Protein AF-A0A9E3DQ73-F1 (afdb_monomer_lite)

Foldseek 3Di:
DCPAPVHDDDPV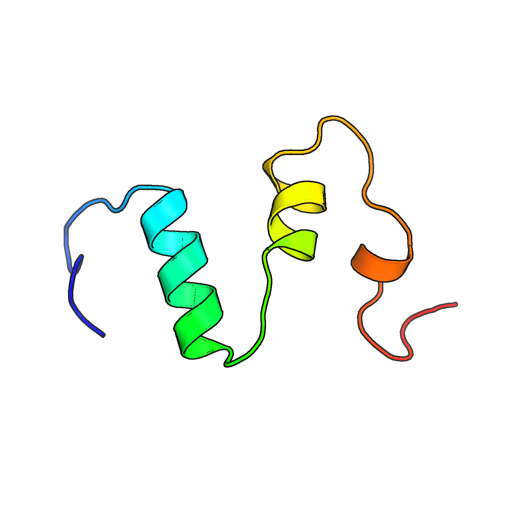RVQVVVCVVVVHNCVLLCCQPPVDPDHRDPCNVDPDPPPD

Sequence (52 aa):
PAAHHAGNASWSDFEKYVGQVAGVNLDGFFQEWFHGTTIPEDKYLFPGQLHA

pLDDT: mean 81.18, std 10.85, range [57.66, 92.19]

Radius of gyration: 13.54 Å; chains: 1; bounding box: 33×23×28 Å

Secondary structure (DSSP, 8-state):
--TTTTS---HHHHHHHHHHHHTS--HHHHIIIII-SSPPPHHHH--STT--

Structure (mmCIF, N/CA/C/O backbone):
data_AF-A0A9E3DQ73-F1
#
_entry.id   AF-A0A9E3DQ73-F1
#
loop_
_atom_site.group_PDB
_atom_site.id
_atom_site.type_symbol
_atom_site.label_atom_id
_atom_site.label_alt_id
_atom_site.label_comp_id
_atom_site.label_asym_id
_atom_site.label_entity_id
_atom_site.label_seq_id
_atom_site.pdbx_PDB_ins_code
_atom_site.Cartn_x
_atom_site.Cartn_y
_atom_site.Cartn_z
_atom_site.occupancy
_atom_site.B_iso_or_equiv
_atom_site.auth_seq_id
_atom_site.auth_comp_id
_atom_site.auth_asym_id
_atom_site.auth_atom_id
_atom_site.pdbx_PDB_model_num
ATOM 1 N N . PRO A 1 1 ? 7.812 -3.924 -15.432 1.00 59.25 1 PRO A N 1
ATOM 2 C CA . PRO A 1 1 ? 8.513 -3.995 -14.126 1.00 59.25 1 PRO A CA 1
ATOM 3 C C . PRO A 1 1 ? 10.029 -3.762 -14.286 1.00 59.25 1 PRO A C 1
ATOM 5 O O . PRO A 1 1 ? 10.703 -4.645 -14.794 1.00 59.25 1 PRO A O 1
ATOM 8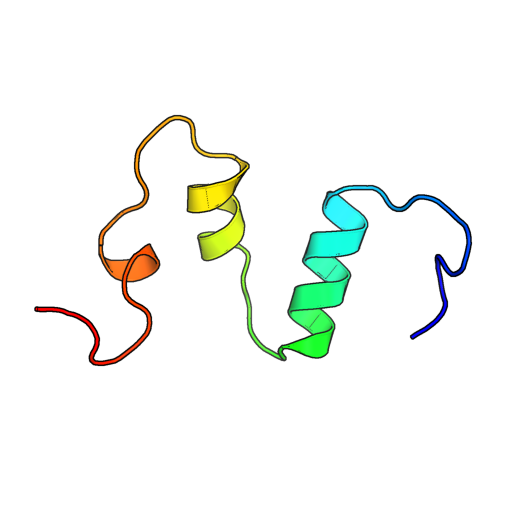 N N . ALA A 1 2 ? 10.525 -2.558 -13.951 1.00 66.19 2 ALA A N 1
ATOM 9 C CA . ALA A 1 2 ? 11.965 -2.204 -13.879 1.00 66.19 2 ALA A CA 1
ATOM 10 C C . ALA A 1 2 ? 12.231 -0.719 -13.528 1.00 66.19 2 ALA A C 1
ATOM 12 O O . ALA A 1 2 ? 13.383 -0.353 -13.321 1.00 66.19 2 ALA A O 1
ATOM 13 N N . ALA A 1 3 ? 11.203 0.143 -13.474 1.00 68.56 3 ALA A N 1
ATOM 14 C CA . ALA A 1 3 ? 11.360 1.606 -13.456 1.00 68.56 3 ALA A CA 1
ATOM 15 C C . ALA A 1 3 ? 12.223 2.175 -12.307 1.00 68.56 3 ALA A C 1
ATOM 17 O O . ALA A 1 3 ? 12.774 3.259 -12.456 1.00 68.56 3 ALA A O 1
ATOM 18 N N . HIS A 1 4 ? 12.391 1.434 -11.207 1.00 73.00 4 HIS A N 1
ATOM 19 C CA . HIS A 1 4 ? 13.224 1.825 -10.062 1.00 73.00 4 HIS A CA 1
ATOM 20 C C . HIS A 1 4 ? 14.265 0.758 -9.684 1.00 73.00 4 HIS A C 1
ATOM 22 O O . HIS A 1 4 ? 14.678 0.670 -8.531 1.00 73.00 4 HIS A O 1
ATOM 28 N N . HIS A 1 5 ? 14.682 -0.099 -10.621 1.00 67.25 5 HIS A N 1
ATOM 29 C CA . HIS A 1 5 ? 15.686 -1.120 -10.317 1.00 67.25 5 HIS A CA 1
ATOM 30 C C . HIS A 1 5 ? 17.015 -0.459 -9.901 1.00 67.25 5 HIS A C 1
ATOM 32 O O . HIS A 1 5 ? 17.584 0.313 -10.668 1.00 67.25 5 HIS A O 1
ATOM 38 N N . ALA A 1 6 ? 17.492 -0.766 -8.687 1.00 70.12 6 ALA A N 1
ATOM 39 C CA . ALA A 1 6 ? 18.653 -0.142 -8.033 1.00 70.12 6 ALA A CA 1
ATOM 40 C C . ALA A 1 6 ? 18.518 1.366 -7.705 1.00 70.12 6 ALA A C 1
ATOM 42 O O . ALA A 1 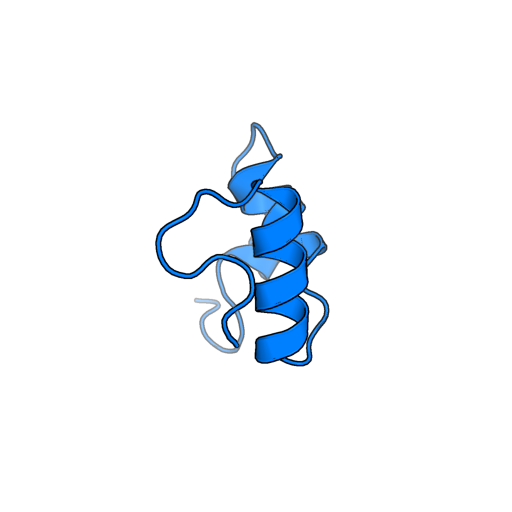6 ? 19.524 2.034 -7.468 1.00 70.12 6 ALA A O 1
ATOM 43 N N . GLY A 1 7 ? 17.292 1.898 -7.653 1.00 77.75 7 GLY A N 1
ATOM 44 C CA . GLY A 1 7 ? 16.995 3.267 -7.221 1.00 77.75 7 GLY A CA 1
ATOM 45 C C . GLY A 1 7 ? 15.946 3.322 -6.108 1.00 77.75 7 GLY A C 1
ATOM 46 O O . GLY A 1 7 ? 15.401 2.299 -5.701 1.00 77.75 7 GLY A O 1
ATOM 47 N N . ASN A 1 8 ? 15.643 4.530 -5.630 1.00 80.44 8 ASN A N 1
ATOM 48 C CA . ASN A 1 8 ? 14.546 4.765 -4.689 1.00 80.44 8 ASN A CA 1
ATOM 49 C C . ASN A 1 8 ? 13.271 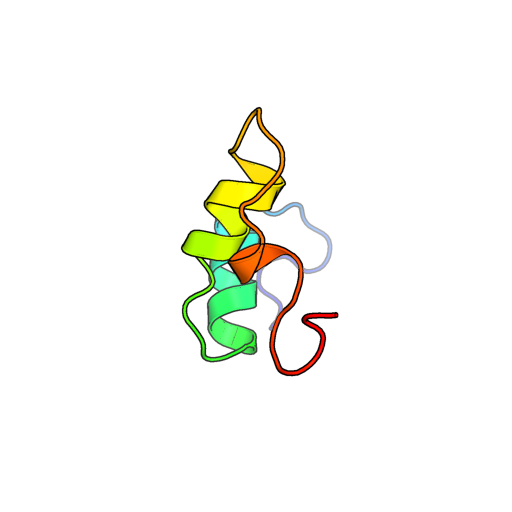5.148 -5.452 1.00 80.44 8 ASN A C 1
ATOM 51 O O . ASN A 1 8 ? 13.332 5.845 -6.467 1.00 80.44 8 ASN A O 1
ATOM 55 N N . ALA A 1 9 ? 12.123 4.719 -4.939 1.00 86.62 9 ALA A N 1
ATOM 56 C CA . ALA A 1 9 ? 10.805 5.153 -5.388 1.00 86.62 9 ALA A CA 1
ATOM 57 C C . ALA A 1 9 ? 10.134 5.938 -4.259 1.00 86.62 9 ALA A C 1
ATOM 59 O O . ALA A 1 9 ? 10.401 5.677 -3.081 1.00 86.62 9 ALA A O 1
ATOM 60 N N . SER A 1 10 ? 9.275 6.900 -4.598 1.00 90.12 10 SER A N 1
ATOM 61 C CA . SER A 1 10 ? 8.435 7.521 -3.576 1.00 90.12 10 SER A CA 1
ATOM 62 C C . SER A 1 10 ? 7.356 6.539 -3.116 1.00 90.12 10 SER A C 1
ATOM 64 O O . SER A 1 10 ? 7.012 5.588 -3.821 1.00 90.12 10 SER A O 1
ATOM 66 N N . TRP A 1 11 ? 6.774 6.788 -1.944 1.00 89.50 11 TRP A N 1
ATOM 67 C CA . TRP A 1 11 ? 5.648 5.987 -1.463 1.00 89.50 11 TRP A CA 1
ATOM 68 C C . TRP A 1 11 ? 4.459 6.003 -2.444 1.00 89.50 11 TRP A C 1
ATOM 70 O O . TRP A 1 11 ? 3.879 4.962 -2.733 1.00 89.50 11 TRP A O 1
ATOM 80 N N . SER A 1 12 ? 4.171 7.154 -3.063 1.00 90.88 12 SER A N 1
ATOM 81 C CA . SER A 1 12 ? 3.109 7.262 -4.075 1.00 90.88 12 SER A CA 1
ATOM 82 C C . SER A 1 12 ? 3.393 6.425 -5.331 1.00 90.88 12 SER A C 1
ATOM 84 O O . SER A 1 12 ? 2.465 5.905 -5.952 1.00 90.88 12 SER A O 1
ATOM 86 N N . ASP A 1 13 ? 4.664 6.272 -5.721 1.00 90.06 13 ASP A N 1
ATOM 87 C CA . ASP A 1 13 ? 5.040 5.417 -6.856 1.00 90.06 13 ASP A CA 1
ATOM 88 C C . ASP A 1 13 ? 4.821 3.937 -6.531 1.00 90.06 13 ASP A C 1
ATOM 90 O O . ASP A 1 13 ? 4.373 3.167 -7.384 1.00 90.06 13 ASP A O 1
ATOM 94 N N . PHE A 1 14 ? 5.083 3.550 -5.281 1.00 90.06 14 PHE A N 1
ATOM 95 C CA . PHE A 1 14 ? 4.805 2.207 -4.786 1.00 90.06 14 PHE A CA 1
ATOM 96 C C . PHE A 1 14 ? 3.303 1.891 -4.807 1.00 90.06 14 PHE A C 1
ATOM 98 O O . PHE A 1 14 ? 2.916 0.880 -5.391 1.00 90.06 14 PHE A O 1
ATOM 105 N N . GLU A 1 15 ? 2.452 2.760 -4.255 1.00 92.00 15 GLU A N 1
ATOM 106 C CA . GLU A 1 15 ? 0.991 2.559 -4.226 1.00 92.00 15 GLU A CA 1
ATOM 107 C C . GLU A 1 15 ? 0.416 2.348 -5.635 1.00 92.00 15 GLU A C 1
ATOM 109 O O . GLU A 1 15 ? -0.319 1.387 -5.884 1.00 92.00 15 GLU A O 1
ATOM 114 N N . LYS A 1 16 ? 0.830 3.191 -6.591 1.00 89.94 16 LYS A N 1
ATOM 115 C CA . LYS A 1 16 ? 0.429 3.074 -8.002 1.00 89.94 16 LYS A CA 1
ATOM 116 C C . LYS A 1 16 ? 0.882 1.755 -8.615 1.00 89.94 16 LYS A C 1
ATOM 118 O O . LYS A 1 16 ? 0.102 1.103 -9.307 1.00 89.94 16 LYS A O 1
ATOM 123 N N . TYR A 1 17 ? 2.130 1.357 -8.375 1.00 90.44 17 TYR A N 1
ATOM 124 C CA . TYR A 1 17 ? 2.672 0.114 -8.915 1.00 90.44 17 TYR A CA 1
ATOM 125 C C . TYR A 1 17 ? 1.943 -1.114 -8.359 1.00 90.44 17 TYR A C 1
ATOM 127 O O . TYR A 1 17 ? 1.589 -2.013 -9.121 1.00 90.44 17 TYR A O 1
ATOM 135 N N . VAL A 1 18 ? 1.665 -1.148 -7.054 1.00 90.44 18 VAL A N 1
ATOM 136 C CA . VAL A 1 18 ? 0.941 -2.264 -6.430 1.00 90.44 18 VAL A CA 1
ATOM 137 C C . VAL A 1 18 ? -0.491 -2.345 -6.953 1.00 90.44 18 VAL A C 1
ATOM 139 O O . VAL A 1 18 ? -0.921 -3.436 -7.317 1.00 90.44 18 VAL A O 1
ATOM 142 N N . GLY A 1 19 ? -1.203 -1.219 -7.082 1.00 89.88 19 GLY A N 1
ATOM 143 C CA . GLY A 1 19 ? -2.542 -1.200 -7.686 1.00 89.88 19 GLY A CA 1
ATOM 144 C C . GLY A 1 19 ? -2.548 -1.729 -9.126 1.00 89.88 19 GLY A C 1
ATOM 145 O O . GLY A 1 19 ? -3.409 -2.525 -9.498 1.00 89.88 19 GLY A O 1
ATOM 146 N N . GLN A 1 20 ? -1.535 -1.368 -9.922 1.00 90.31 20 GLN A N 1
ATOM 147 C CA . GLN A 1 20 ? -1.365 -1.888 -11.283 1.00 90.31 20 GLN A CA 1
ATOM 148 C C . GLN A 1 20 ? -1.101 -3.399 -11.318 1.00 90.31 20 GLN A C 1
ATOM 150 O O . GLN A 1 20 ? -1.666 -4.092 -12.161 1.00 90.31 20 GLN A O 1
ATOM 155 N N . VAL A 1 21 ? -0.251 -3.917 -10.425 1.00 92.19 21 VAL A N 1
ATOM 156 C CA . VAL A 1 21 ? 0.086 -5.350 -10.364 1.00 92.19 21 VAL A CA 1
ATOM 157 C C . VAL A 1 21 ? -1.075 -6.182 -9.820 1.00 92.19 21 VAL A C 1
ATOM 159 O O . VAL A 1 21 ? -1.330 -7.273 -10.323 1.00 92.19 21 VAL A O 1
ATOM 162 N N . ALA A 1 22 ? -1.782 -5.679 -8.808 1.00 89.06 22 ALA A N 1
ATOM 163 C CA . ALA A 1 22 ? -2.907 -6.368 -8.186 1.00 89.06 22 ALA A CA 1
ATOM 164 C C . ALA A 1 22 ? -4.182 -6.320 -9.046 1.00 89.06 22 ALA A C 1
ATOM 166 O O . ALA A 1 22 ? -5.065 -7.157 -8.874 1.00 89.06 22 ALA A O 1
ATOM 167 N N . GLY A 1 23 ? -4.294 -5.349 -9.962 1.00 90.38 23 GLY A N 1
ATOM 168 C CA . GLY A 1 23 ? -5.461 -5.188 -10.834 1.00 90.38 23 GLY A CA 1
ATOM 169 C C . GLY A 1 23 ? -6.730 -4.739 -10.100 1.00 90.38 23 GLY A C 1
ATOM 170 O O . GLY A 1 23 ? -7.826 -4.862 -10.642 1.00 90.38 23 GLY A O 1
ATOM 171 N N . VAL A 1 24 ? -6.593 -4.230 -8.873 1.00 86.56 24 VAL A N 1
ATOM 172 C CA . VAL A 1 24 ? -7.693 -3.755 -8.024 1.00 86.56 24 VAL A CA 1
ATOM 173 C C . VAL A 1 24 ? -7.359 -2.382 -7.447 1.00 86.56 24 VAL A C 1
ATOM 175 O O . VAL A 1 24 ? -6.188 -2.038 -7.275 1.00 86.56 24 VAL A O 1
ATOM 178 N N . ASN A 1 25 ? -8.388 -1.587 -7.143 1.00 87.38 25 ASN A N 1
ATOM 179 C CA . ASN A 1 25 ? -8.198 -0.330 -6.425 1.00 87.38 25 ASN A CA 1
ATOM 180 C C . ASN A 1 25 ? -7.878 -0.640 -4.951 1.00 87.38 25 ASN A C 1
ATOM 182 O O . ASN A 1 25 ? -8.674 -1.279 -4.264 1.00 87.38 25 ASN A O 1
ATOM 186 N N . LEU A 1 26 ? -6.710 -0.187 -4.491 1.00 89.31 26 LEU A N 1
ATOM 187 C CA . LEU A 1 26 ? -6.215 -0.364 -3.122 1.00 89.31 26 LEU A CA 1
ATOM 188 C C . LEU A 1 26 ? -6.161 0.953 -2.337 1.00 89.31 26 LEU A C 1
ATOM 190 O O . LEU A 1 26 ? -5.627 0.976 -1.232 1.00 89.31 26 LEU A O 1
ATOM 194 N N . ASP A 1 27 ? -6.720 2.042 -2.869 1.00 88.75 27 ASP A N 1
ATOM 195 C CA . ASP A 1 27 ? -6.643 3.373 -2.262 1.00 88.75 27 ASP A CA 1
ATOM 196 C C . ASP A 1 27 ? -7.209 3.353 -0.837 1.00 88.75 27 ASP A C 1
ATOM 198 O O . ASP A 1 27 ? -6.575 3.853 0.086 1.00 88.75 27 ASP A O 1
ATOM 202 N N . GLY A 1 28 ? -8.358 2.696 -0.630 1.00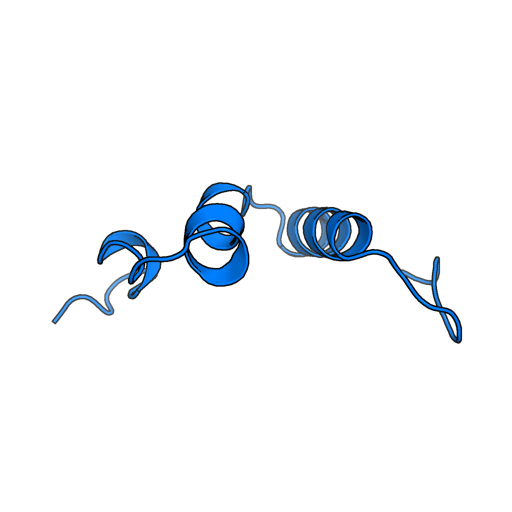 86.00 28 GLY A N 1
ATOM 203 C CA . GLY A 1 28 ? -8.967 2.552 0.697 1.00 86.00 28 GLY A CA 1
ATOM 204 C C . GLY A 1 28 ? -8.088 1.782 1.686 1.00 86.00 28 GLY A C 1
ATOM 205 O O . GLY A 1 28 ? -7.968 2.180 2.838 1.00 86.00 28 GLY A O 1
ATOM 206 N N . PHE A 1 29 ? -7.400 0.732 1.231 1.00 88.25 29 PHE A N 1
ATOM 207 C CA . PHE A 1 29 ? -6.449 0.001 2.070 1.00 88.25 29 PHE A CA 1
ATOM 208 C C . PHE A 1 29 ? -5.269 0.892 2.477 1.00 88.25 29 PHE A C 1
ATOM 210 O O . PHE A 1 29 ? -4.918 0.943 3.654 1.00 88.25 29 PHE A O 1
ATOM 217 N N . PHE A 1 30 ? -4.682 1.625 1.525 1.00 91.50 30 PHE A N 1
ATOM 218 C CA . PHE A 1 30 ? -3.554 2.505 1.818 1.00 91.50 30 PHE A CA 1
ATOM 219 C C . PHE A 1 30 ? -3.935 3.652 2.750 1.00 91.50 30 PHE A C 1
ATOM 221 O O . PHE A 1 30 ? -3.174 3.968 3.666 1.00 91.50 30 PHE A O 1
ATOM 228 N N . GLN A 1 31 ? -5.117 4.243 2.560 1.00 89.56 31 GLN A N 1
ATOM 229 C CA . GLN A 1 31 ? -5.603 5.300 3.441 1.00 89.56 31 GLN A CA 1
ATOM 230 C C . GLN A 1 31 ? -5.695 4.834 4.890 1.00 89.56 31 GLN A C 1
ATOM 232 O O . GLN A 1 31 ? -5.221 5.522 5.784 1.00 89.56 31 GLN A O 1
ATOM 237 N N . GLU A 1 32 ? -6.227 3.644 5.124 1.00 89.56 32 GLU A N 1
ATOM 238 C CA . GLU A 1 32 ? -6.506 3.174 6.480 1.00 89.56 32 GLU A CA 1
ATOM 239 C C . GLU A 1 32 ? -5.252 2.655 7.180 1.00 89.56 32 GLU A C 1
ATOM 241 O O . GLU A 1 32 ? -5.038 2.932 8.355 1.00 89.56 32 GLU A O 1
ATOM 246 N N . TRP A 1 33 ? -4.389 1.942 6.453 1.00 87.94 33 TRP A N 1
ATOM 247 C CA . TRP A 1 33 ? -3.210 1.301 7.037 1.00 87.94 33 TRP A CA 1
ATOM 248 C C . TRP A 1 33 ? -1.963 2.185 7.093 1.00 87.94 33 TRP A C 1
ATOM 250 O O . TRP A 1 33 ? -1.114 1.962 7.955 1.00 87.94 33 TRP A O 1
ATOM 260 N N . PHE A 1 34 ? -1.812 3.149 6.178 1.00 90.00 34 PHE A N 1
ATOM 261 C CA . PHE A 1 34 ? -0.554 3.893 6.019 1.00 90.00 34 PHE A CA 1
ATOM 262 C C . PHE A 1 34 ? -0.698 5.407 6.178 1.00 90.00 34 PHE A C 1
ATOM 264 O O . PHE A 1 34 ? 0.256 6.049 6.616 1.00 90.00 34 PHE A O 1
ATOM 271 N N . HIS A 1 35 ? -1.862 5.979 5.854 1.00 90.38 35 HIS A N 1
ATOM 272 C CA . HIS A 1 35 ? -2.117 7.422 6.009 1.00 90.38 35 HIS A CA 1
ATOM 273 C C . HIS A 1 35 ? -2.972 7.756 7.238 1.00 90.38 35 HIS A C 1
ATOM 275 O O . HIS A 1 35 ? -2.964 8.896 7.707 1.00 90.38 35 HIS A O 1
ATOM 281 N N . GLY A 1 36 ? -3.692 6.771 7.772 1.00 84.38 36 GLY A N 1
ATOM 282 C CA . GLY A 1 36 ? -4.503 6.887 8.972 1.00 84.38 36 GLY A CA 1
ATOM 283 C C . GLY A 1 36 ? -3.661 6.987 10.242 1.00 84.38 36 GLY A C 1
ATOM 284 O O . GLY A 1 36 ? -2.550 6.471 10.340 1.00 84.38 36 GLY A O 1
ATOM 285 N N . THR A 1 37 ? -4.216 7.650 11.253 1.00 87.69 37 THR A N 1
ATOM 286 C CA . THR A 1 37 ? -3.638 7.715 12.608 1.00 87.69 37 THR A CA 1
ATOM 287 C C . THR A 1 37 ? -4.381 6.822 13.604 1.00 87.69 37 THR A C 1
ATOM 289 O O . THR A 1 37 ? -4.059 6.806 14.792 1.00 87.69 37 THR A O 1
ATOM 292 N N . THR A 1 38 ? -5.383 6.085 13.127 1.00 85.88 38 THR A N 1
ATOM 293 C CA . THR A 1 38 ? -6.283 5.233 13.908 1.00 85.88 38 THR A CA 1
ATOM 294 C C . THR A 1 38 ? -6.231 3.798 13.398 1.00 85.88 38 THR A C 1
ATOM 296 O O . THR A 1 38 ? -5.742 3.540 12.303 1.00 85.88 38 THR A O 1
ATOM 299 N N . ILE A 1 39 ? -6.738 2.853 14.193 1.00 82.94 39 ILE A N 1
ATOM 300 C CA . ILE A 1 39 ? -6.854 1.453 13.768 1.00 82.94 39 ILE A CA 1
ATOM 301 C C . ILE A 1 39 ? -7.831 1.382 12.575 1.00 82.94 39 ILE A C 1
ATOM 303 O O . ILE A 1 39 ? -8.920 1.951 12.692 1.00 82.94 39 ILE A O 1
ATOM 307 N N . PRO A 1 40 ? -7.463 0.707 11.468 1.00 83.75 40 PRO A N 1
ATOM 308 C CA . PRO A 1 40 ? -8.343 0.489 10.321 1.00 83.75 40 PRO A CA 1
ATOM 309 C C . PRO A 1 40 ? -9.676 -0.153 10.710 1.00 83.75 40 PRO A C 1
ATOM 311 O O . PRO A 1 40 ? -9.721 -1.018 11.585 1.00 83.75 40 PRO A O 1
ATOM 314 N N . GLU A 1 41 ? -10.754 0.212 10.019 1.00 78.31 41 GLU A N 1
ATOM 315 C CA . GLU A 1 41 ? -12.055 -0.449 10.191 1.00 78.31 41 GLU A CA 1
ATOM 316 C C . GLU A 1 41 ? -11.996 -1.949 9.832 1.00 78.31 41 GLU A C 1
ATOM 318 O O . GLU A 1 41 ? -11.266 -2.347 8.922 1.00 78.31 41 GLU A O 1
ATOM 323 N N . ASP A 1 42 ? -12.833 -2.780 10.468 1.00 78.00 42 ASP A N 1
ATOM 324 C CA . ASP A 1 42 ? -12.855 -4.249 10.305 1.00 78.00 42 ASP A CA 1
ATOM 325 C C . ASP A 1 42 ? -12.853 -4.732 8.845 1.00 78.00 42 ASP A C 1
ATOM 327 O O . ASP A 1 42 ? -12.228 -5.742 8.517 1.00 78.00 42 ASP A O 1
ATOM 331 N N . LYS A 1 43 ? -13.501 -3.990 7.939 1.00 75.00 43 LYS A N 1
ATOM 332 C CA . LYS A 1 43 ? -13.546 -4.296 6.497 1.00 75.00 43 LYS A CA 1
ATOM 333 C C . LYS A 1 43 ? -12.169 -4.264 5.815 1.00 75.00 43 LYS A C 1
ATOM 335 O O . LYS A 1 43 ? -11.986 -4.894 4.778 1.00 75.00 43 LYS A O 1
ATOM 340 N N . TYR A 1 44 ? -11.216 -3.531 6.386 1.00 75.88 44 TYR A N 1
ATOM 341 C CA . TYR A 1 44 ? -9.827 -3.450 5.935 1.00 75.88 44 TYR A CA 1
ATOM 342 C C . TYR A 1 44 ? -8.879 -4.323 6.765 1.00 75.88 44 TYR A C 1
ATOM 344 O O . TYR A 1 44 ? -7.735 -4.516 6.352 1.00 75.88 44 TYR A O 1
ATOM 352 N N . LEU A 1 45 ? -9.337 -4.853 7.905 1.00 76.06 45 LEU A N 1
ATOM 353 C CA . LEU A 1 45 ? -8.593 -5.816 8.724 1.00 76.06 45 LEU A CA 1
ATOM 354 C C 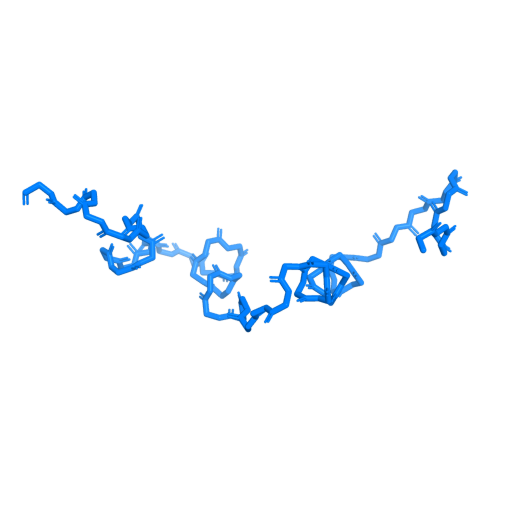. LEU A 1 45 ? -8.722 -7.247 8.185 1.00 76.06 45 LEU A C 1
ATOM 356 O O . LEU A 1 45 ? -7.755 -8.007 8.232 1.00 76.06 45 LEU A O 1
ATOM 360 N N . PHE A 1 46 ? -9.889 -7.607 7.641 1.00 70.75 46 PHE A N 1
ATOM 361 C CA . PHE A 1 46 ? -10.199 -8.977 7.229 1.00 70.75 46 PHE A CA 1
ATOM 362 C C . PHE A 1 46 ? -10.689 -9.044 5.777 1.00 70.75 46 PHE A C 1
ATOM 364 O O . PHE A 1 46 ? -11.888 -9.124 5.521 1.00 70.75 46 PHE A O 1
ATOM 371 N N . PRO A 1 47 ? -9.792 -9.043 4.778 1.00 65.38 47 PRO A N 1
ATOM 372 C CA . PRO A 1 47 ? -10.217 -9.282 3.406 1.00 65.38 47 PRO A CA 1
ATOM 373 C C . PRO A 1 47 ? -10.771 -10.715 3.257 1.00 65.38 47 PRO A C 1
ATOM 375 O O . PRO A 1 47 ? -10.047 -11.697 3.420 1.00 65.38 47 PRO A O 1
ATOM 378 N N . GLY A 1 48 ? -12.059 -10.848 2.918 1.00 63.75 48 GLY A N 1
ATOM 379 C CA . GLY A 1 48 ? -12.707 -12.129 2.595 1.00 63.75 48 GLY A CA 1
ATOM 380 C C . GLY A 1 48 ? -13.446 -12.784 3.768 1.00 63.75 48 GLY A C 1
ATOM 381 O O . GLY A 1 48 ? -14.052 -12.110 4.586 1.00 63.75 48 GLY A O 1
ATOM 382 N N . GLN A 1 49 ? -13.445 -14.117 3.851 1.00 58.25 49 GLN A N 1
ATOM 383 C CA . GLN A 1 49 ? -14.165 -14.871 4.898 1.00 58.25 49 GLN A CA 1
ATOM 384 C C . GLN A 1 49 ? -13.430 -14.913 6.253 1.00 58.25 49 GLN A C 1
ATOM 386 O O . GLN A 1 49 ? -13.713 -15.772 7.080 1.00 58.25 49 GLN A O 1
ATOM 391 N N . LEU A 1 50 ? -12.471 -14.011 6.483 1.00 60.06 50 LEU A N 1
ATOM 392 C CA . LEU A 1 50 ? -11.698 -13.942 7.729 1.00 60.06 50 LEU A CA 1
ATOM 393 C C . LEU A 1 50 ? -12.377 -13.108 8.825 1.00 60.06 50 LEU A C 1
ATOM 395 O O . LEU A 1 50 ? -11.760 -12.838 9.850 1.00 60.06 50 LEU A O 1
ATOM 399 N N . HIS A 1 51 ? -13.637 -12.718 8.631 1.00 57.66 51 HIS A N 1
ATOM 400 C CA . HIS A 1 51 ? -14.450 -12.197 9.724 1.00 57.66 51 HIS A CA 1
ATOM 401 C C . HIS A 1 51 ? -14.786 -13.353 10.680 1.00 57.66 51 HIS A C 1
ATOM 403 O O . HIS A 1 51 ? -15.373 -14.350 10.254 1.00 57.66 51 HIS A O 1
ATOM 409 N N . ALA A 1 52 ? -14.350 -13.228 11.937 1.00 58.00 52 ALA A N 1
ATOM 410 C CA . ALA A 1 52 ? -14.676 -14.153 13.024 1.00 58.00 52 ALA A CA 1
ATOM 411 C C . ALA A 1 52 ? -16.151 -14.060 13.441 1.00 58.00 52 ALA A C 1
ATOM 413 O O . ALA A 1 52 ? -16.724 -12.950 13.341 1.00 58.00 52 ALA A O 1
#